Protein AF-M9L838-F1 (afdb_monomer)

Foldseek 3Di:
DPVPVVVVVVVVVVVVVCVVPPPDDQKFKWFAAPQATGTPPDDDHQGPVQAAEDWDKDWDAAAQDKDKDKDWPPADPVRHDDVPIDIDPIDIDGQPAPPVGRTPRTDGPGQPDVRDGGWMFMWGDDPSHIYTHHTDDDPVD

Sequence (141 aa):
MSGKGVNRLAQAIDNRTGKRTASAPAMDLGTITDDGLKLDQFGPVIPRSGYLVAEWVVDAQFPTESRIYRTASPVGSAGEDVPGTAYSPVARLDFAGGGDGGHVPFVELRFSPALQPGDRVLVLWVRDDPIVISKVVPADA

Secondary structure (DSSP, 8-state):
--HHHHHHHHHHHHHHHHHHSS---SEEEEEE-SSSEEESS--SEEPGGG-EE--EEEEEEPP-S-EEE--EEEE-TTS-EEEEEEEPPPEEE----STTSSEEEEEEE--S----TT-EEEEEEETTEEEEEEE---TT-

Structure (mmCIF, N/CA/C/O backbone):
data_AF-M9L838-F1
#
_entry.id   AF-M9L838-F1
#
loop_
_atom_site.group_PDB
_atom_site.id
_atom_site.type_symbol
_atom_site.label_atom_id
_atom_site.label_alt_id
_atom_site.label_comp_id
_atom_site.label_asym_id
_atom_site.label_entity_id
_atom_site.label_seq_id
_atom_site.pdbx_PDB_ins_code
_atom_site.Cartn_x
_atom_site.Cartn_y
_atom_site.Cartn_z
_atom_site.occupancy
_atom_site.B_iso_or_equiv
_atom_site.auth_seq_id
_atom_site.auth_comp_id
_atom_site.auth_asym_id
_atom_site.auth_atom_id
_atom_site.pdbx_PDB_model_num
ATOM 1 N N . MET A 1 1 ? -29.288 -0.410 56.214 1.00 50.12 1 MET A N 1
ATOM 2 C CA . MET A 1 1 ? -28.141 -1.063 55.531 1.00 50.12 1 MET A CA 1
ATOM 3 C C . MET A 1 1 ? -28.289 -1.068 53.992 1.00 50.12 1 MET A C 1
ATOM 5 O O . MET A 1 1 ? -28.006 -2.079 53.368 1.00 50.12 1 MET A O 1
ATOM 9 N N . SER A 1 2 ? -28.666 0.046 53.339 1.00 56.50 2 SER A N 1
ATOM 10 C CA . SER A 1 2 ? -29.063 0.019 51.907 1.00 56.50 2 SER A CA 1
ATOM 11 C C . SER A 1 2 ? -28.032 0.565 50.896 1.00 56.50 2 SER A C 1
ATOM 13 O O . SER A 1 2 ? -28.225 0.406 49.698 1.00 56.50 2 SER A O 1
ATOM 15 N N . GLY A 1 3 ? -26.929 1.188 51.335 1.00 61.22 3 GLY A N 1
ATOM 16 C CA . GLY A 1 3 ? -25.994 1.883 50.425 1.00 61.22 3 GLY A CA 1
ATOM 17 C C . GLY A 1 3 ? -24.828 1.044 49.880 1.00 61.22 3 GLY A C 1
ATOM 18 O O . GLY A 1 3 ? -24.279 1.356 48.829 1.00 61.22 3 GLY A O 1
ATOM 19 N N . LYS A 1 4 ? -24.441 -0.048 50.557 1.00 69.19 4 LYS A N 1
ATOM 20 C CA . LYS A 1 4 ? -23.242 -0.828 50.177 1.00 69.19 4 LYS A CA 1
ATOM 21 C C . LYS A 1 4 ? -23.428 -1.645 48.893 1.00 69.19 4 LYS A C 1
ATOM 23 O O . LYS A 1 4 ? -22.478 -1.778 48.128 1.00 69.19 4 LYS A O 1
ATOM 28 N N . GLY A 1 5 ? -24.624 -2.192 48.660 1.00 75.00 5 GLY A N 1
ATOM 29 C CA . GLY A 1 5 ? -24.925 -2.984 47.460 1.00 75.00 5 GLY A CA 1
ATOM 30 C C . GLY A 1 5 ? -24.995 -2.127 46.196 1.00 75.00 5 GLY A C 1
ATOM 31 O O . GLY A 1 5 ? -24.379 -2.466 45.191 1.00 75.00 5 GLY A O 1
ATOM 32 N N . VAL A 1 6 ? -25.660 -0.972 46.289 1.00 80.44 6 VAL A N 1
ATOM 33 C CA . VAL A 1 6 ? -25.780 -0.003 45.189 1.00 80.44 6 VAL A CA 1
ATOM 34 C C . VAL A 1 6 ? -24.417 0.596 44.832 1.00 80.44 6 VAL A C 1
ATOM 36 O O . VAL A 1 6 ? -24.078 0.643 43.655 1.00 80.44 6 VAL A O 1
ATOM 39 N N . ASN A 1 7 ? -23.578 0.936 45.821 1.00 80.06 7 ASN A N 1
ATOM 40 C CA . ASN A 1 7 ? -22.220 1.424 45.554 1.00 80.06 7 ASN A CA 1
ATOM 41 C C . ASN A 1 7 ? -21.331 0.376 44.878 1.00 80.06 7 ASN A C 1
ATOM 43 O O . ASN A 1 7 ? -20.588 0.717 43.968 1.00 80.06 7 ASN A O 1
ATOM 47 N N . ARG A 1 8 ? -21.411 -0.901 45.275 1.00 80.56 8 ARG A N 1
ATOM 48 C CA . ARG A 1 8 ? -20.643 -1.968 44.608 1.00 80.56 8 ARG A CA 1
ATOM 49 C C . ARG A 1 8 ? -21.103 -2.200 43.174 1.00 80.56 8 ARG A C 1
ATOM 51 O O . ARG A 1 8 ? -20.268 -2.471 42.319 1.00 80.56 8 ARG A O 1
ATOM 58 N N . LEU A 1 9 ? -22.405 -2.089 42.912 1.00 79.00 9 LEU A N 1
ATOM 59 C CA . LEU A 1 9 ? -22.952 -2.201 41.564 1.00 79.00 9 LEU A CA 1
ATOM 60 C C . LEU A 1 9 ? -22.537 -1.012 40.691 1.00 79.00 9 LEU A C 1
ATOM 62 O O . LEU A 1 9 ? -22.047 -1.236 39.590 1.00 79.00 9 LEU A O 1
ATOM 66 N N . ALA A 1 10 ? -22.659 0.221 41.191 1.00 84.88 10 ALA A N 1
ATOM 67 C CA . ALA A 1 10 ? -22.195 1.422 40.495 1.00 84.88 10 ALA A CA 1
ATOM 68 C C . ALA A 1 10 ? -20.694 1.334 40.188 1.00 84.88 10 ALA A C 1
ATOM 70 O O . ALA A 1 10 ? -20.284 1.510 39.050 1.00 84.88 10 ALA A O 1
ATOM 71 N N . GLN A 1 11 ? -19.889 0.918 41.166 1.00 82.88 11 GLN A N 1
ATOM 72 C CA . GLN A 1 11 ? -18.449 0.735 41.002 1.00 82.88 11 GLN A CA 1
ATOM 73 C C . GLN A 1 11 ? -18.106 -0.399 40.021 1.00 82.88 11 GLN A C 1
ATOM 75 O O . GLN A 1 11 ? -17.130 -0.307 39.283 1.00 82.88 11 GLN A O 1
ATOM 80 N N . ALA A 1 12 ? -18.896 -1.475 39.973 1.00 80.94 12 ALA A N 1
ATOM 81 C CA . ALA A 1 12 ? -18.729 -2.543 38.989 1.00 80.94 12 ALA A CA 1
ATOM 82 C C . ALA A 1 12 ? -19.132 -2.099 37.574 1.00 80.94 12 ALA A C 1
ATOM 84 O O . ALA A 1 12 ? -18.474 -2.500 36.613 1.00 80.94 12 ALA A O 1
ATOM 85 N N . ILE A 1 13 ? -20.176 -1.274 37.443 1.00 75.88 13 ILE A N 1
ATOM 86 C CA . ILE A 1 13 ? -20.587 -0.662 36.177 1.00 75.88 13 ILE A CA 1
ATOM 87 C C . ILE A 1 13 ? -19.509 0.313 35.711 1.00 75.88 13 ILE A C 1
ATOM 89 O O . ILE A 1 13 ? -19.021 0.126 34.609 1.00 75.88 13 ILE A O 1
ATOM 93 N N . ASP A 1 14 ? -19.045 1.242 36.546 1.00 77.50 14 ASP A N 1
ATOM 94 C CA . ASP A 1 14 ? -17.968 2.183 36.205 1.00 77.50 14 ASP A CA 1
ATOM 95 C C . ASP A 1 14 ? -16.670 1.466 35.837 1.00 77.50 14 ASP A C 1
ATOM 97 O O . ASP A 1 14 ? -16.060 1.782 34.821 1.00 77.50 14 ASP A O 1
ATOM 101 N N . ASN A 1 15 ? -16.273 0.434 36.587 1.00 73.94 15 ASN A N 1
ATOM 102 C CA . ASN A 1 15 ? -15.091 -0.365 36.250 1.00 73.94 15 ASN A CA 1
ATOM 103 C C . ASN A 1 15 ? -15.251 -1.119 34.923 1.00 73.94 15 ASN A C 1
ATOM 105 O O . ASN A 1 15 ? -14.273 -1.333 34.207 1.00 73.94 15 ASN A O 1
ATOM 109 N N . ARG A 1 16 ? -16.467 -1.563 34.586 1.00 64.94 16 ARG A N 1
ATOM 110 C CA . ARG A 1 16 ? -16.743 -2.276 33.332 1.00 64.94 16 ARG A CA 1
ATOM 111 C C . ARG A 1 16 ? -16.902 -1.316 32.158 1.00 64.94 16 ARG A C 1
ATOM 113 O O . ARG A 1 16 ? -16.472 -1.661 31.063 1.00 64.94 16 ARG A O 1
ATOM 120 N N . THR A 1 17 ? -17.464 -0.136 32.393 1.00 60.91 17 THR A N 1
ATOM 121 C CA . THR A 1 17 ? -17.525 0.972 31.445 1.00 60.91 17 THR A CA 1
ATOM 122 C C . THR A 1 17 ? -16.111 1.438 31.164 1.00 60.91 17 THR A C 1
ATOM 124 O O . THR A 1 17 ? -15.712 1.321 30.026 1.00 60.91 17 THR A O 1
ATOM 127 N N . GLY A 1 18 ? -15.289 1.747 32.170 1.00 58.09 18 GLY A N 1
ATOM 128 C CA . GLY A 1 18 ? -13.877 2.120 32.008 1.00 58.09 18 GLY A CA 1
ATOM 129 C C . GLY A 1 18 ? -13.015 1.072 31.292 1.00 58.09 18 GLY A C 1
ATOM 130 O O . GLY A 1 18 ? -12.105 1.430 30.555 1.00 58.09 18 GLY A O 1
ATOM 131 N N . LYS A 1 19 ? -13.325 -0.226 31.441 1.00 56.81 19 LYS A N 1
ATOM 132 C CA . LYS A 1 19 ? -12.681 -1.311 30.672 1.00 56.81 19 LYS A CA 1
ATOM 133 C C . LYS A 1 19 ? -13.223 -1.478 29.246 1.00 56.81 19 LYS A C 1
ATOM 135 O O . LYS A 1 19 ? -12.516 -2.025 28.410 1.00 56.81 19 LYS A O 1
ATOM 140 N N . ARG A 1 20 ? -14.462 -1.055 28.963 1.00 49.69 20 ARG A N 1
ATOM 141 C CA . ARG A 1 20 ? -15.078 -1.046 27.616 1.00 49.69 20 ARG A CA 1
ATOM 142 C C . ARG A 1 20 ? -14.919 0.290 26.881 1.00 49.69 20 ARG A C 1
ATOM 144 O O . ARG A 1 20 ? -15.079 0.321 25.671 1.00 49.69 20 ARG A O 1
ATOM 151 N N . THR A 1 21 ? -14.600 1.356 27.606 1.00 47.94 21 THR A N 1
ATOM 152 C CA . THR A 1 21 ? -14.185 2.684 27.143 1.00 47.94 21 THR A CA 1
ATOM 153 C C . THR A 1 21 ? -12.694 2.887 27.394 1.00 47.94 21 THR A C 1
ATOM 155 O O . THR A 1 21 ? -12.237 4.025 27.503 1.00 47.94 21 THR A O 1
ATOM 158 N N . ALA A 1 22 ? -11.923 1.799 27.516 1.00 50.81 22 ALA A N 1
ATOM 159 C CA . ALA A 1 22 ? -10.513 1.887 27.194 1.00 50.81 22 ALA A CA 1
ATOM 160 C C . ALA A 1 22 ? -10.492 2.393 25.750 1.00 50.81 22 ALA A C 1
ATOM 162 O O . ALA A 1 22 ? -11.085 1.758 24.876 1.00 50.81 22 ALA A O 1
ATOM 163 N N . SER A 1 23 ? -9.958 3.598 25.554 1.00 57.03 23 SER A N 1
ATOM 164 C CA . SER A 1 23 ? -9.768 4.213 24.242 1.00 57.03 23 SER A CA 1
ATOM 165 C C . SER A 1 23 ? -9.334 3.153 23.236 1.00 57.03 23 SER A C 1
ATOM 167 O O . SER A 1 23 ? -8.553 2.273 23.619 1.00 57.03 23 SER A O 1
ATOM 169 N N . ALA A 1 24 ? -9.807 3.240 21.985 1.00 55.84 24 ALA A N 1
ATOM 170 C CA . ALA A 1 24 ? -9.292 2.382 20.924 1.00 55.84 24 ALA A CA 1
ATOM 171 C C . ALA A 1 24 ? -7.760 2.320 21.056 1.00 55.84 24 ALA A C 1
ATOM 173 O O . ALA A 1 24 ? -7.136 3.367 21.295 1.00 55.84 24 ALA A O 1
ATOM 174 N N . PRO A 1 25 ? -7.160 1.117 21.052 1.00 62.31 25 PRO A N 1
ATOM 175 C CA . PRO A 1 25 ? -5.720 1.009 21.193 1.00 62.31 25 PRO A CA 1
ATOM 176 C C . PRO A 1 25 ? -5.103 1.891 20.110 1.00 62.31 25 PRO A C 1
ATOM 178 O O . PRO A 1 25 ? -5.567 1.878 18.973 1.00 62.31 25 PRO A O 1
ATOM 181 N N . ALA A 1 26 ? -4.092 2.689 20.464 1.00 78.50 26 ALA A N 1
ATOM 182 C CA . ALA A 1 26 ? -3.493 3.630 19.515 1.00 78.50 26 ALA A CA 1
ATOM 183 C C . ALA A 1 26 ? -3.095 2.929 18.202 1.00 78.50 26 ALA A C 1
ATOM 185 O O . ALA A 1 26 ? -3.155 3.528 17.134 1.00 78.50 26 ALA A O 1
ATOM 186 N N . MET A 1 27 ? -2.760 1.638 18.294 1.00 90.19 27 MET A N 1
ATOM 187 C CA . MET A 1 27 ? -2.435 0.752 17.190 1.00 90.19 27 MET A CA 1
ATOM 188 C C . MET A 1 27 ? -3.007 -0.650 17.448 1.00 90.19 27 MET A C 1
ATOM 190 O O . MET A 1 27 ? -2.943 -1.135 18.578 1.00 90.19 27 MET A O 1
ATOM 194 N N . ASP A 1 28 ? -3.526 -1.303 16.412 1.00 92.56 28 ASP A N 1
ATOM 195 C CA . ASP A 1 28 ? -3.993 -2.692 16.443 1.00 92.56 28 ASP A CA 1
ATOM 196 C C . ASP A 1 28 ? -3.525 -3.431 15.185 1.00 92.56 28 ASP A C 1
ATOM 198 O O . ASP A 1 28 ? -3.136 -2.830 14.180 1.00 92.56 28 ASP A O 1
ATOM 202 N N . LEU A 1 29 ? -3.574 -4.753 15.234 1.00 95.06 29 LEU A N 1
ATOM 203 C CA . LEU A 1 29 ? -3.466 -5.576 14.047 1.00 95.06 29 LEU A CA 1
ATOM 204 C C . LEU A 1 29 ? -4.863 -6.013 13.600 1.00 95.06 29 LEU A C 1
ATOM 206 O O . LEU A 1 29 ? -5.789 -6.160 14.399 1.00 95.06 29 LEU A O 1
ATOM 210 N N . GLY A 1 30 ? -5.011 -6.230 12.301 1.00 95.31 30 GLY A N 1
ATOM 211 C CA . GLY A 1 30 ? -6.265 -6.676 11.721 1.00 95.31 30 GLY A CA 1
ATOM 212 C C . GLY A 1 30 ? -6.067 -7.571 10.517 1.00 95.31 30 GLY A C 1
ATOM 213 O O . GLY A 1 30 ? -4.957 -7.754 10.017 1.00 95.31 30 GLY A O 1
ATOM 214 N N . THR A 1 31 ? -7.162 -8.160 10.072 1.00 96.50 31 THR A N 1
ATOM 215 C CA . THR A 1 31 ? -7.219 -9.003 8.887 1.00 96.50 31 THR A CA 1
ATOM 216 C C . THR A 1 31 ? -8.308 -8.469 7.974 1.00 96.50 31 THR A C 1
ATOM 218 O O . THR A 1 31 ? -9.425 -8.179 8.416 1.00 96.50 31 THR A O 1
ATOM 221 N N . ILE A 1 32 ? -7.980 -8.324 6.695 1.00 96.19 32 ILE A N 1
ATOM 222 C CA . ILE A 1 32 ? -8.962 -8.006 5.665 1.00 96.19 32 ILE A CA 1
ATOM 223 C C . ILE A 1 32 ? -9.832 -9.243 5.446 1.00 96.19 32 ILE A C 1
ATOM 225 O O . ILE A 1 32 ? -9.340 -10.361 5.342 1.00 96.19 32 ILE A O 1
ATOM 229 N N . THR A 1 33 ? -11.139 -9.050 5.401 1.00 95.31 33 THR A N 1
ATOM 230 C CA . THR A 1 3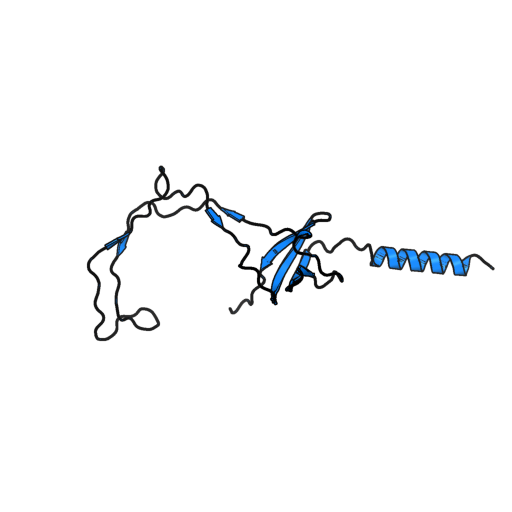3 ? -12.147 -10.088 5.162 1.00 95.31 33 THR A CA 1
ATOM 231 C C . THR A 1 33 ? -12.993 -9.694 3.955 1.00 95.31 33 THR A C 1
ATOM 233 O O . THR A 1 33 ? -12.886 -8.567 3.460 1.00 95.31 33 THR A O 1
ATOM 236 N N . ASP A 1 34 ? -13.858 -10.592 3.489 1.00 94.19 34 ASP A N 1
ATOM 237 C CA . ASP A 1 34 ? -14.815 -10.268 2.424 1.00 94.19 34 ASP A CA 1
ATOM 238 C C . ASP A 1 34 ? -15.725 -9.088 2.815 1.00 94.19 34 ASP A C 1
ATOM 240 O O . ASP A 1 34 ? -15.969 -8.189 2.005 1.00 94.19 34 ASP A O 1
ATOM 244 N N . ASP A 1 35 ? -16.121 -9.035 4.091 1.00 93.00 35 ASP A N 1
ATOM 245 C CA . ASP A 1 35 ? -17.074 -8.065 4.640 1.00 93.00 35 ASP A CA 1
ATOM 246 C C . ASP A 1 35 ? -16.430 -6.749 5.123 1.00 93.00 35 ASP A C 1
ATOM 248 O O . ASP A 1 35 ? -17.130 -5.772 5.403 1.00 93.00 35 ASP A O 1
ATOM 252 N N . GLY A 1 36 ? -15.096 -6.684 5.213 1.00 94.56 36 GLY A N 1
ATOM 253 C CA . GLY A 1 36 ? -14.368 -5.496 5.669 1.00 94.56 36 GLY A CA 1
ATOM 254 C C . GLY A 1 36 ? -13.140 -5.804 6.524 1.00 94.56 36 GLY A C 1
ATOM 255 O O . GLY A 1 36 ? -12.494 -6.836 6.367 1.00 94.56 36 GLY A O 1
ATOM 256 N N . LEU A 1 37 ? -12.801 -4.896 7.433 1.00 95.56 37 LEU A N 1
ATOM 257 C CA . LEU A 1 37 ? -11.640 -4.984 8.313 1.00 95.56 37 LEU A CA 1
ATOM 258 C C . LEU A 1 37 ? -12.04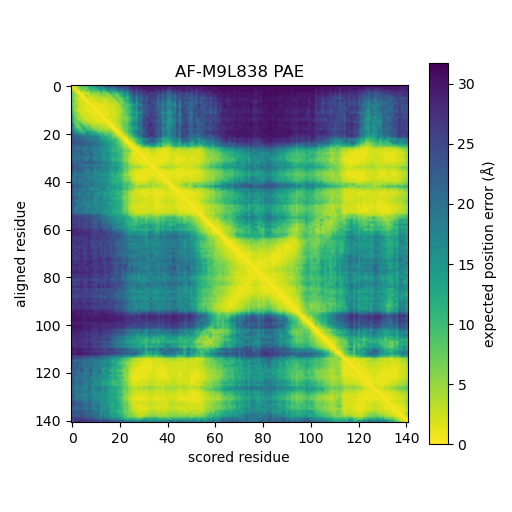0 -5.582 9.664 1.00 95.56 37 LEU A C 1
ATOM 260 O O . LEU A 1 37 ? -12.836 -5.007 10.408 1.00 95.56 37 LEU A O 1
ATOM 264 N N . LYS A 1 38 ? -11.452 -6.727 10.008 1.00 96.62 38 LYS A N 1
ATOM 265 C CA . LYS A 1 38 ? -11.586 -7.338 11.329 1.00 96.62 38 LYS A CA 1
ATOM 266 C C . LYS A 1 38 ? -10.324 -7.063 12.137 1.00 96.62 38 LYS A C 1
ATOM 268 O O . LYS A 1 38 ? -9.267 -7.581 11.800 1.00 96.62 38 LYS A O 1
ATOM 273 N N . LEU A 1 39 ? -10.435 -6.278 13.200 1.00 95.25 39 LEU A N 1
ATOM 274 C CA . LEU A 1 39 ? -9.326 -6.069 14.128 1.00 95.25 39 LEU A CA 1
ATOM 275 C C . LEU A 1 39 ? -9.276 -7.175 15.188 1.00 95.25 39 LEU A C 1
ATOM 277 O O . LEU A 1 39 ? -10.287 -7.825 15.474 1.00 95.25 39 LEU A O 1
ATOM 281 N N . ASP A 1 40 ? -8.104 -7.371 15.781 1.00 94.00 40 ASP A N 1
ATOM 282 C CA . ASP A 1 40 ? -7.890 -8.394 16.803 1.00 94.00 40 ASP A CA 1
ATOM 283 C C . ASP A 1 40 ? -8.540 -8.030 18.136 1.00 94.00 40 ASP A C 1
ATOM 285 O O . ASP A 1 40 ? -9.122 -8.893 18.799 1.00 94.00 40 ASP A O 1
ATOM 289 N N . GLN A 1 41 ? -8.448 -6.760 18.542 1.00 87.25 41 GLN A N 1
ATOM 290 C CA . GLN A 1 41 ? -8.960 -6.304 19.835 1.00 87.25 41 GLN A CA 1
ATOM 291 C C . GLN A 1 41 ? -10.367 -5.705 19.730 1.00 87.25 41 GLN A C 1
ATOM 293 O O . GLN A 1 41 ? -11.126 -5.733 20.704 1.00 87.25 41 GLN A O 1
ATOM 298 N N . PHE A 1 42 ? -10.754 -5.201 18.554 1.00 82.62 42 PHE A N 1
ATOM 299 C CA . PHE A 1 42 ? -12.097 -4.676 18.309 1.00 82.62 42 PHE A CA 1
ATOM 300 C C . PHE A 1 42 ? -13.040 -5.763 17.767 1.00 82.62 42 PHE A C 1
ATOM 302 O O . PHE A 1 42 ? -12.831 -6.372 16.721 1.00 82.62 42 PHE A O 1
ATOM 309 N N . GLY A 1 43 ? -14.111 -6.024 18.520 1.00 80.62 43 GLY A N 1
ATOM 310 C CA . GLY A 1 43 ? -15.035 -7.130 18.260 1.00 80.62 43 GLY A CA 1
ATOM 311 C C . GLY A 1 43 ? -15.820 -7.033 16.940 1.00 80.62 43 GLY A C 1
ATOM 312 O O . GLY A 1 43 ? -15.916 -8.042 16.244 1.00 80.62 43 GLY A O 1
ATOM 313 N N . PRO A 1 44 ? -16.416 -5.892 16.573 1.00 89.62 44 PRO A N 1
ATOM 314 C CA . PRO A 1 44 ? -17.143 -5.762 15.308 1.00 89.62 44 PRO A CA 1
ATOM 315 C C . PRO A 1 44 ? -16.232 -5.780 14.068 1.00 89.62 44 PRO A C 1
ATOM 317 O O . PRO A 1 44 ? -15.094 -5.323 14.120 1.00 89.62 44 PRO A O 1
ATOM 320 N N . VAL A 1 45 ? -16.751 -6.279 12.940 1.00 94.75 45 VAL A N 1
ATOM 321 C CA . VAL A 1 45 ? -16.130 -6.058 11.622 1.00 94.75 45 VAL A CA 1
ATOM 322 C C . VAL A 1 45 ? -16.447 -4.632 11.185 1.00 94.75 45 VAL A C 1
ATOM 324 O O . VAL A 1 45 ? -17.600 -4.204 11.242 1.00 94.75 45 VAL A O 1
ATOM 327 N N . ILE A 1 46 ? -15.422 -3.901 10.763 1.00 95.19 46 ILE A N 1
ATOM 328 C CA . ILE A 1 46 ? -15.543 -2.537 10.262 1.00 95.19 46 ILE A CA 1
ATOM 329 C C . ILE A 1 46 ? -15.771 -2.628 8.746 1.00 95.19 46 ILE A C 1
ATOM 331 O O . ILE A 1 46 ? -14.901 -3.146 8.043 1.00 95.19 46 ILE A O 1
ATOM 335 N N . PRO A 1 47 ? -16.918 -2.172 8.213 1.00 96.25 47 PRO A N 1
ATOM 336 C CA . PRO A 1 47 ? -17.199 -2.261 6.781 1.00 96.25 47 PRO A CA 1
ATOM 337 C C . PRO A 1 47 ? -16.189 -1.439 5.972 1.00 96.25 47 PRO A C 1
ATOM 339 O O . PRO A 1 47 ? -15.586 -0.507 6.499 1.00 96.25 47 PRO A O 1
ATOM 342 N N . ARG A 1 48 ? -16.043 -1.723 4.670 1.00 92.75 48 ARG A N 1
ATOM 343 C CA . ARG A 1 48 ? -15.092 -1.010 3.784 1.00 92.75 48 ARG A CA 1
ATOM 344 C C . ARG A 1 48 ? -15.237 0.513 3.788 1.00 92.75 48 ARG A C 1
ATOM 346 O O . ARG A 1 48 ? -14.252 1.214 3.622 1.00 92.75 48 ARG A O 1
ATOM 353 N N . SER A 1 49 ? -16.449 1.025 3.985 1.00 93.69 49 SER A N 1
ATOM 354 C CA . SER A 1 49 ? -16.716 2.465 4.087 1.00 93.69 49 SER A CA 1
ATOM 355 C C . SER A 1 49 ? -16.365 3.070 5.452 1.00 93.69 49 SER A C 1
ATOM 357 O O . SER A 1 49 ? -16.496 4.276 5.623 1.00 93.69 49 SER A O 1
ATOM 359 N N . GLY A 1 50 ? -16.018 2.242 6.439 1.00 94.12 50 GLY A N 1
ATOM 360 C CA . GLY A 1 50 ? -15.778 2.627 7.830 1.00 94.12 50 GLY A CA 1
ATOM 361 C C . GLY A 1 50 ? -14.306 2.641 8.236 1.00 94.12 50 GLY A C 1
ATOM 362 O O . GLY A 1 50 ? -14.023 2.818 9.415 1.00 94.12 50 GLY A O 1
ATOM 363 N N . TYR A 1 51 ? -13.380 2.424 7.302 1.00 94.00 51 TYR A N 1
ATOM 364 C CA . TYR A 1 51 ? -11.948 2.573 7.542 1.00 94.00 51 TYR A CA 1
ATOM 365 C C . TYR A 1 51 ? -11.265 3.247 6.356 1.00 94.00 51 TYR A C 1
ATOM 367 O O . TYR A 1 51 ? -11.774 3.251 5.235 1.00 94.00 51 TYR A O 1
ATOM 375 N N . LEU A 1 52 ? -10.095 3.817 6.621 1.00 93.38 52 LEU A N 1
ATOM 376 C CA . LEU A 1 52 ? -9.256 4.474 5.629 1.00 93.38 52 LEU A CA 1
ATOM 377 C C . LEU A 1 52 ? -8.015 3.622 5.357 1.00 93.38 52 LEU A C 1
ATOM 379 O O . LEU A 1 52 ? -7.589 2.828 6.197 1.00 93.38 52 LEU A O 1
ATOM 383 N N . VAL A 1 53 ? -7.417 3.800 4.184 1.00 91.31 53 VAL A N 1
ATOM 384 C CA . VAL A 1 53 ? -6.105 3.237 3.847 1.00 91.31 53 VAL A CA 1
ATOM 385 C C . VAL A 1 53 ? -5.160 4.407 3.615 1.00 91.31 53 VAL A C 1
ATOM 387 O O . VAL A 1 53 ? -5.480 5.314 2.847 1.00 91.31 53 VAL A O 1
ATOM 390 N N . ALA A 1 54 ? -4.029 4.415 4.316 1.00 89.00 54 ALA A N 1
ATOM 391 C CA . ALA A 1 54 ? -2.995 5.414 4.117 1.00 89.00 54 ALA A CA 1
ATOM 392 C C . ALA A 1 54 ? -2.215 5.090 2.838 1.00 89.00 54 ALA A C 1
ATOM 394 O O . ALA A 1 54 ? -1.579 4.043 2.737 1.00 89.00 54 ALA A O 1
ATOM 395 N N . GLU A 1 55 ? -2.255 6.009 1.879 1.00 83.56 55 GLU A N 1
ATOM 396 C CA . GLU A 1 55 ? -1.472 5.936 0.647 1.00 83.56 55 GLU A CA 1
ATOM 397 C C . GLU A 1 55 ? -0.258 6.855 0.727 1.00 83.56 55 GLU A C 1
ATOM 399 O O . GLU A 1 55 ? -0.271 7.868 1.435 1.00 83.56 55 GLU A O 1
ATOM 404 N N . TRP A 1 56 ? 0.799 6.503 -0.004 1.00 74.94 56 TRP A N 1
ATOM 405 C CA . TRP A 1 56 ? 2.042 7.263 0.006 1.00 74.94 56 TRP A CA 1
ATOM 406 C C . TRP A 1 56 ? 2.214 7.984 -1.3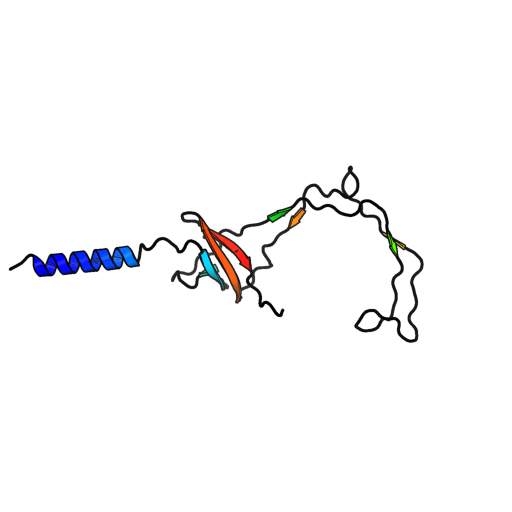23 1.00 74.94 56 TRP A C 1
ATOM 408 O O . TRP A 1 56 ? 2.206 7.387 -2.398 1.00 74.94 56 TRP A O 1
ATOM 418 N N . VAL A 1 57 ? 2.425 9.292 -1.232 1.00 70.38 57 VAL A N 1
ATOM 419 C CA . VAL A 1 57 ? 2.875 10.104 -2.358 1.00 70.38 57 VAL A CA 1
ATOM 420 C C . VAL A 1 57 ? 4.378 10.264 -2.211 1.00 70.38 57 VAL A C 1
ATOM 422 O O . VAL A 1 57 ? 4.841 10.755 -1.180 1.00 70.38 57 VAL A O 1
ATOM 425 N N . VAL A 1 58 ? 5.136 9.832 -3.218 1.00 72.81 58 VAL A N 1
ATOM 426 C CA . VAL A 1 58 ? 6.596 9.958 -3.211 1.00 72.81 58 VAL A CA 1
ATOM 427 C C . VAL A 1 58 ? 7.072 10.775 -4.404 1.00 72.81 58 VAL A C 1
ATOM 429 O O . VAL A 1 58 ? 6.507 10.707 -5.498 1.00 72.81 58 VAL A O 1
ATOM 432 N N . ASP A 1 59 ? 8.139 11.535 -4.177 1.00 68.88 59 ASP A N 1
ATOM 433 C CA . ASP A 1 59 ? 8.948 12.117 -5.241 1.00 68.88 59 ASP A CA 1
ATOM 434 C C . ASP A 1 59 ? 10.026 11.091 -5.619 1.00 68.88 59 ASP A C 1
ATOM 436 O O . ASP A 1 59 ? 10.849 10.706 -4.783 1.00 68.88 59 ASP A O 1
ATOM 440 N N . ALA A 1 60 ? 9.966 10.585 -6.852 1.00 73.88 60 ALA A N 1
ATOM 441 C CA . ALA A 1 60 ? 10.881 9.566 -7.341 1.00 73.88 60 ALA A CA 1
ATOM 442 C C . ALA A 1 60 ? 11.896 10.178 -8.310 1.00 73.88 60 ALA A C 1
ATOM 444 O O . ALA A 1 60 ? 11.543 10.778 -9.329 1.00 73.88 60 ALA A O 1
ATOM 445 N N . GLN A 1 61 ? 13.176 9.950 -8.023 1.00 69.50 61 GLN A N 1
ATOM 446 C CA . GLN A 1 61 ? 14.275 10.329 -8.902 1.00 69.50 61 GLN A CA 1
ATOM 447 C C . GLN A 1 61 ? 14.784 9.105 -9.652 1.00 69.50 61 GLN A C 1
ATOM 449 O O . GLN A 1 61 ? 15.276 8.149 -9.049 1.00 69.50 61 GLN A O 1
ATOM 454 N N . PHE A 1 62 ? 14.687 9.151 -10.976 1.00 71.06 62 PHE A N 1
ATOM 455 C CA . PHE A 1 62 ? 15.306 8.168 -11.850 1.00 71.06 62 PHE A CA 1
ATOM 456 C C . PHE A 1 62 ? 16.639 8.705 -12.382 1.00 71.06 62 PHE A C 1
ATOM 458 O O . PHE A 1 62 ? 16.794 9.919 -12.537 1.00 71.06 62 PHE A O 1
ATOM 465 N N . PRO A 1 63 ? 17.609 7.823 -12.687 1.00 68.25 63 PRO A N 1
ATOM 466 C CA . PRO A 1 63 ? 18.839 8.231 -13.350 1.00 68.25 63 PRO A CA 1
ATOM 467 C C . PRO A 1 63 ? 18.523 8.967 -14.650 1.00 68.25 63 PRO A C 1
ATOM 469 O O . PRO A 1 63 ? 17.703 8.512 -15.445 1.00 68.25 63 PRO A O 1
ATOM 472 N N . THR A 1 64 ? 19.174 10.102 -14.865 1.00 70.56 64 THR A N 1
ATOM 473 C CA . THR A 1 64 ? 18.897 10.973 -16.013 1.00 70.56 64 THR A CA 1
ATOM 474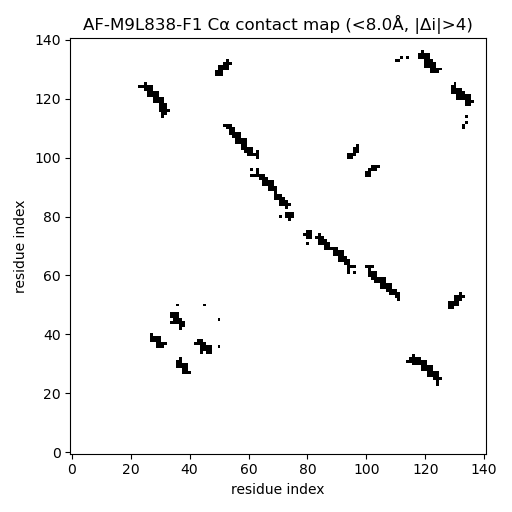 C C . THR A 1 64 ? 19.679 10.534 -17.245 1.00 70.56 64 THR A C 1
ATOM 476 O O . THR A 1 64 ? 19.306 10.846 -18.376 1.00 70.56 64 THR A O 1
ATOM 479 N N . GLU A 1 65 ? 20.768 9.786 -17.042 1.00 76.50 65 GLU A N 1
ATOM 480 C CA . GLU A 1 65 ? 21.629 9.380 -18.134 1.00 76.50 65 GLU A CA 1
ATOM 481 C C . GLU A 1 65 ? 21.175 8.053 -18.731 1.00 76.50 65 GLU A C 1
ATOM 483 O O . GLU A 1 65 ? 20.894 7.067 -18.041 1.00 76.50 65 GLU A O 1
ATOM 488 N N . SER A 1 66 ? 21.189 8.016 -20.058 1.00 81.50 66 SER A N 1
ATOM 489 C CA . SER A 1 66 ? 20.945 6.816 -20.838 1.00 81.50 66 SER A CA 1
ATOM 490 C C . SER A 1 66 ? 21.859 5.673 -20.407 1.00 81.50 66 SER A C 1
ATOM 492 O O . SER A 1 66 ? 23.034 5.857 -20.069 1.00 81.50 66 SER A O 1
ATOM 494 N N . ARG A 1 67 ? 21.327 4.456 -20.472 1.00 85.44 67 ARG A N 1
ATOM 495 C CA . ARG A 1 67 ? 22.100 3.229 -20.291 1.00 85.44 67 ARG A CA 1
ATOM 496 C C . ARG A 1 67 ? 22.153 2.478 -21.610 1.00 85.44 67 ARG A C 1
ATOM 498 O O . ARG A 1 67 ? 21.215 2.495 -22.400 1.00 85.44 67 ARG A O 1
ATOM 505 N N . ILE A 1 68 ? 23.274 1.817 -21.848 1.00 91.31 68 ILE A N 1
ATOM 506 C CA . ILE A 1 68 ? 23.447 0.908 -22.974 1.00 91.31 68 ILE A CA 1
ATOM 507 C C . ILE A 1 68 ? 23.430 -0.505 -22.398 1.00 91.31 68 ILE A C 1
ATOM 509 O O . ILE A 1 68 ? 24.168 -0.784 -21.453 1.00 91.31 68 ILE A O 1
ATOM 513 N N . TYR A 1 69 ? 22.604 -1.389 -22.948 1.00 91.31 69 TYR A N 1
ATOM 514 C CA . TYR A 1 69 ? 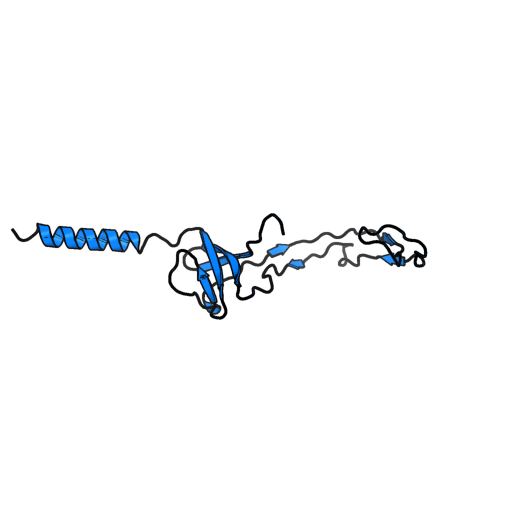22.470 -2.760 -22.464 1.00 91.31 69 TYR A CA 1
ATOM 515 C C . TYR A 1 69 ? 22.420 -3.768 -23.614 1.00 91.31 69 TYR A C 1
ATOM 517 O O . TYR A 1 69 ? 22.168 -3.430 -24.773 1.00 91.31 69 TYR A O 1
ATOM 525 N N . ARG A 1 70 ? 22.693 -5.026 -23.273 1.00 95.00 70 ARG A N 1
ATOM 526 C CA . ARG A 1 70 ? 22.438 -6.206 -24.101 1.00 95.00 70 ARG A CA 1
ATOM 527 C C . ARG A 1 70 ? 21.671 -7.197 -23.243 1.00 95.00 70 ARG A C 1
ATOM 529 O O . ARG A 1 70 ? 21.962 -7.309 -22.055 1.00 95.00 70 ARG A O 1
ATOM 536 N N . THR A 1 71 ? 20.705 -7.892 -23.824 1.00 94.19 71 THR A N 1
ATOM 537 C CA . THR A 1 71 ? 20.028 -9.003 -23.150 1.00 94.19 71 THR A CA 1
ATOM 538 C C . THR A 1 71 ? 20.696 -10.313 -23.549 1.00 94.19 71 THR A C 1
ATOM 540 O O . THR A 1 71 ? 21.201 -10.434 -24.665 1.00 94.19 71 THR A O 1
ATOM 543 N N . ALA A 1 72 ? 20.734 -11.276 -22.631 1.00 96.50 72 ALA A N 1
ATOM 544 C CA . ALA A 1 72 ? 21.288 -12.606 -22.855 1.00 96.50 72 ALA A CA 1
ATOM 545 C C . ALA A 1 72 ? 20.162 -13.643 -22.779 1.00 96.50 72 ALA A C 1
ATOM 547 O O . ALA A 1 72 ? 19.288 -13.544 -21.917 1.00 96.50 72 ALA A O 1
ATOM 548 N N . SER A 1 73 ? 20.153 -14.614 -23.695 1.00 95.44 73 SER A N 1
ATOM 549 C CA . SER A 1 73 ? 19.200 -15.727 -23.665 1.00 95.44 73 SER A CA 1
ATOM 550 C C . SER A 1 73 ? 19.725 -16.949 -24.438 1.00 95.44 73 SER A C 1
ATOM 552 O O . SER A 1 73 ? 20.291 -16.775 -25.519 1.00 95.44 73 SER A O 1
ATOM 554 N N . PRO A 1 74 ? 19.486 -18.185 -23.957 1.00 96.88 74 PRO A N 1
ATOM 555 C CA . PRO A 1 74 ? 19.005 -18.500 -22.607 1.00 96.88 74 PRO A CA 1
ATOM 556 C C . PRO A 1 74 ? 20.062 -18.154 -21.547 1.00 96.88 74 PRO A C 1
ATOM 558 O O . PRO A 1 74 ? 21.236 -18.031 -21.877 1.00 96.88 74 PRO A O 1
ATOM 561 N N . VAL A 1 75 ? 19.653 -18.005 -20.289 1.00 96.69 75 VAL A N 1
ATOM 562 C CA . VAL A 1 75 ? 20.551 -17.887 -19.125 1.00 96.69 75 VAL A CA 1
ATOM 563 C C . VAL A 1 75 ? 20.117 -18.879 -18.051 1.00 96.69 75 VAL A C 1
ATOM 565 O O . VAL A 1 75 ? 18.970 -19.335 -18.051 1.00 96.69 75 VAL A O 1
ATOM 568 N N . GLY A 1 76 ? 21.038 -19.243 -17.165 1.00 94.69 76 GLY A N 1
ATOM 569 C CA . GLY A 1 76 ? 20.754 -20.092 -16.016 1.00 94.69 76 GLY A CA 1
ATOM 570 C C . GLY A 1 76 ? 19.885 -19.392 -14.970 1.00 94.69 76 GLY A C 1
ATOM 571 O O . GLY A 1 76 ? 19.526 -18.219 -15.094 1.00 94.69 76 GLY A O 1
ATOM 572 N N . SER A 1 77 ? 19.517 -20.120 -13.916 1.00 93.94 77 SER A N 1
ATOM 573 C CA . SER A 1 77 ? 18.590 -19.622 -12.890 1.00 93.94 77 SER A CA 1
ATOM 574 C C . SER A 1 77 ? 19.135 -18.449 -12.074 1.00 93.94 77 SER A C 1
ATOM 576 O O . SER A 1 77 ? 18.343 -17.724 -11.478 1.00 93.94 77 SER A O 1
ATOM 578 N N . ALA A 1 78 ? 20.456 -18.252 -12.033 1.00 93.69 78 ALA A N 1
ATOM 579 C CA . ALA A 1 78 ? 21.082 -17.099 -11.391 1.00 93.69 78 ALA A CA 1
ATOM 580 C C . ALA A 1 78 ? 21.493 -16.010 -12.405 1.00 93.69 78 ALA A C 1
ATOM 582 O O . ALA A 1 78 ? 22.143 -15.035 -12.028 1.00 93.69 78 ALA A O 1
ATOM 583 N N . GLY A 1 79 ? 21.082 -16.138 -13.673 1.00 91.94 79 GLY A N 1
ATOM 584 C CA . GLY A 1 79 ? 21.387 -15.188 -14.743 1.00 91.94 79 GLY A CA 1
ATOM 585 C C . GLY A 1 79 ? 22.755 -15.384 -15.401 1.00 91.94 79 GLY A C 1
ATOM 586 O O . GLY A 1 79 ? 23.197 -14.514 -16.146 1.00 91.94 79 GLY A O 1
ATOM 587 N N . GLU A 1 80 ? 23.433 -16.497 -15.132 1.00 95.75 80 GLU A N 1
ATOM 588 C CA . GLU A 1 80 ? 24.711 -16.866 -15.730 1.00 95.75 80 GLU A CA 1
ATOM 589 C C . GLU A 1 80 ? 24.571 -17.382 -17.171 1.00 95.75 80 GLU A C 1
AT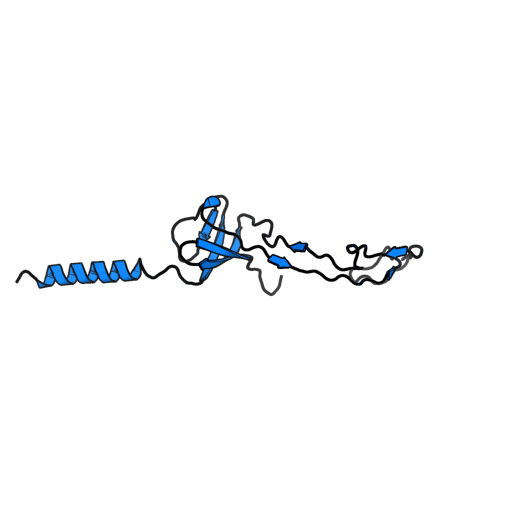OM 591 O O . GLU A 1 80 ? 23.558 -17.981 -17.544 1.00 95.75 80 GLU A O 1
ATOM 596 N N . ASP A 1 81 ? 25.616 -17.192 -17.980 1.00 97.31 81 ASP A N 1
ATOM 597 C CA . ASP A 1 81 ? 25.674 -17.749 -19.332 1.00 97.31 81 ASP A CA 1
ATOM 598 C C . ASP A 1 81 ? 25.711 -19.286 -19.283 1.00 97.31 81 ASP A C 1
ATOM 600 O O . ASP A 1 81 ? 26.440 -19.899 -18.500 1.00 97.31 81 ASP A O 1
ATOM 604 N N . VAL A 1 82 ? 24.955 -19.917 -20.179 1.00 97.06 82 VAL A N 1
ATOM 605 C CA . VAL A 1 82 ? 24.910 -21.367 -20.395 1.00 97.06 82 VAL A CA 1
ATOM 606 C C . VAL A 1 82 ? 25.372 -21.702 -21.819 1.00 97.06 82 VAL A C 1
ATOM 608 O O . VAL A 1 82 ? 25.420 -20.826 -22.688 1.00 97.06 82 VAL A O 1
ATOM 611 N N . PRO A 1 83 ? 25.725 -22.965 -22.125 1.00 97.62 83 PRO A N 1
ATOM 612 C CA . PRO A 1 83 ? 26.040 -23.348 -23.496 1.00 97.62 83 PRO A CA 1
ATOM 613 C C . PRO A 1 83 ? 24.901 -22.976 -24.457 1.00 97.62 83 PRO A C 1
ATOM 615 O O . PRO A 1 83 ? 23.778 -23.456 -24.320 1.00 97.62 83 PRO A O 1
ATOM 618 N N . GLY A 1 84 ? 25.203 -22.114 -25.430 1.00 95.56 84 GLY A N 1
ATOM 619 C CA . GLY A 1 84 ? 24.226 -21.597 -26.392 1.00 95.56 84 GLY A CA 1
ATOM 620 C C . GLY A 1 84 ? 23.625 -20.231 -26.049 1.00 95.56 84 GLY A C 1
ATOM 621 O O . GLY A 1 84 ? 22.804 -19.749 -26.828 1.00 95.56 84 GLY A O 1
ATOM 622 N N . THR A 1 85 ? 24.029 -19.582 -24.949 1.00 97.69 85 THR A N 1
ATOM 623 C CA . THR A 1 85 ? 23.647 -18.190 -24.671 1.00 97.69 85 THR A CA 1
ATOM 624 C C . THR A 1 85 ? 24.092 -17.274 -25.803 1.00 97.69 85 THR A C 1
ATOM 626 O O . THR A 1 85 ? 25.269 -17.217 -26.164 1.00 97.69 85 THR A O 1
ATOM 629 N N . ALA A 1 86 ? 23.135 -16.528 -26.345 1.00 97.56 86 ALA A N 1
ATOM 630 C CA . ALA A 1 86 ? 23.378 -15.472 -27.307 1.00 97.56 86 ALA A CA 1
ATOM 631 C C . ALA A 1 86 ? 23.005 -14.121 -26.699 1.00 97.56 86 ALA A C 1
ATOM 633 O O . ALA A 1 86 ? 22.044 -13.999 -25.937 1.00 97.56 86 ALA A O 1
ATOM 634 N N . TYR A 1 87 ? 23.765 -13.099 -27.081 1.00 97.06 87 TYR A N 1
ATOM 635 C CA . TYR A 1 87 ? 23.503 -11.723 -26.688 1.00 97.06 87 TYR A CA 1
ATOM 636 C C . TYR A 1 87 ? 22.768 -10.986 -27.802 1.00 97.06 87 TYR A C 1
ATOM 638 O O . TYR A 1 87 ? 23.102 -11.122 -28.982 1.00 97.06 87 TYR A O 1
ATOM 646 N N . SER A 1 88 ? 21.797 -10.160 -27.422 1.00 95.69 88 SER A N 1
ATOM 647 C CA . SER A 1 88 ? 21.158 -9.230 -28.342 1.00 95.69 88 SER A CA 1
ATOM 648 C C . SER A 1 88 ? 22.174 -8.222 -28.897 1.00 95.69 88 SER A C 1
ATOM 650 O O . SER A 1 88 ? 23.208 -7.943 -28.272 1.00 95.69 88 SER A O 1
ATOM 652 N N . PRO A 1 89 ? 21.855 -7.574 -30.029 1.00 96.75 89 PRO A N 1
ATOM 653 C CA . PRO A 1 89 ? 22.478 -6.310 -30.379 1.00 96.75 89 PRO A CA 1
ATOM 654 C C . PRO A 1 89 ? 22.350 -5.295 -29.239 1.00 96.75 89 PRO A C 1
ATOM 656 O O . PRO A 1 89 ? 21.485 -5.400 -28.364 1.00 96.75 89 PRO A O 1
ATOM 659 N N . VAL A 1 90 ? 23.231 -4.303 -29.268 1.00 95.81 90 VAL A N 1
ATOM 660 C CA . VAL A 1 90 ? 23.236 -3.214 -28.297 1.00 95.81 90 VAL A CA 1
ATOM 661 C C . VAL A 1 90 ? 21.937 -2.412 -28.399 1.00 95.81 90 VAL A C 1
ATOM 663 O O . VAL A 1 90 ? 21.582 -1.947 -29.480 1.00 95.81 90 VAL A O 1
ATOM 666 N N . ALA A 1 91 ? 21.266 -2.221 -27.264 1.00 90.06 91 ALA A N 1
ATOM 667 C CA . ALA A 1 91 ? 20.087 -1.377 -27.129 1.00 90.06 91 ALA A CA 1
ATOM 668 C C . ALA A 1 91 ? 20.362 -0.211 -26.170 1.00 90.06 91 ALA A C 1
ATOM 670 O O . ALA A 1 91 ? 21.165 -0.316 -25.238 1.00 90.06 91 ALA A O 1
ATOM 671 N N . ARG A 1 92 ? 19.684 0.913 -26.408 1.00 87.56 92 ARG A N 1
ATOM 672 C CA . ARG A 1 92 ? 19.714 2.092 -25.541 1.00 87.56 92 ARG A CA 1
ATOM 673 C C . ARG A 1 92 ? 18.444 2.115 -24.696 1.00 87.56 92 ARG A C 1
ATOM 675 O O . ARG A 1 92 ? 17.346 1.992 -25.232 1.00 87.56 92 ARG A O 1
ATOM 682 N N . LEU A 1 93 ? 18.611 2.243 -23.385 1.00 83.12 93 LEU A N 1
ATOM 683 C CA . LEU A 1 93 ? 17.545 2.524 -22.434 1.00 83.12 93 LEU A CA 1
ATOM 684 C C . LEU A 1 93 ? 17.634 3.998 -22.058 1.00 83.12 93 LEU A C 1
ATOM 686 O O . LEU A 1 93 ? 18.618 4.432 -21.457 1.00 83.12 93 LEU A O 1
ATOM 690 N N . ASP A 1 94 ? 16.602 4.745 -22.418 1.00 78.06 94 ASP A N 1
ATOM 691 C CA . ASP A 1 94 ? 16.437 6.137 -22.033 1.00 78.06 94 ASP A CA 1
ATOM 692 C C . ASP A 1 94 ? 15.369 6.232 -20.949 1.00 78.06 94 ASP A C 1
ATOM 694 O O . ASP A 1 94 ? 14.248 5.753 -21.121 1.00 78.06 94 ASP A O 1
ATOM 698 N N . PHE A 1 95 ? 15.715 6.864 -19.831 1.00 72.62 95 PHE A N 1
ATOM 699 C CA . PHE A 1 95 ? 14.746 7.233 -18.812 1.00 72.62 95 PHE A CA 1
ATOM 700 C C . PHE A 1 95 ? 14.159 8.584 -19.206 1.00 72.62 95 PHE A C 1
ATOM 702 O O . PHE A 1 95 ? 14.731 9.637 -18.927 1.00 72.62 95 PHE A O 1
ATOM 709 N N . ALA A 1 96 ? 13.021 8.558 -19.896 1.00 63.41 96 ALA A N 1
ATOM 710 C CA . ALA A 1 96 ? 12.240 9.760 -20.147 1.00 63.41 96 ALA A CA 1
ATOM 711 C C . ALA A 1 96 ? 11.554 10.192 -18.838 1.00 63.41 96 ALA A C 1
ATOM 713 O O . ALA A 1 96 ? 10.366 9.953 -18.641 1.00 63.41 96 ALA A O 1
ATOM 714 N N . GLY A 1 97 ? 12.310 10.775 -17.903 1.00 57.31 97 GLY A N 1
ATOM 715 C CA . GLY A 1 97 ? 11.688 11.578 -16.847 1.00 57.31 97 GLY A CA 1
ATOM 716 C C . GLY A 1 97 ? 11.016 12.810 -17.454 1.00 57.31 97 GLY A C 1
ATOM 717 O O . GLY A 1 97 ? 11.213 13.103 -18.636 1.00 57.31 97 GLY A O 1
ATOM 718 N N . GLY A 1 98 ? 10.217 13.529 -16.662 1.00 56.91 98 GLY A N 1
ATOM 719 C CA . GLY A 1 98 ? 9.599 14.786 -17.093 1.00 56.91 98 GLY A CA 1
ATOM 720 C C . GLY A 1 98 ? 10.637 15.817 -17.562 1.00 56.91 98 GLY A C 1
ATOM 721 O O . GLY A 1 98 ? 11.835 15.545 -17.557 1.00 56.91 98 GLY A O 1
ATOM 722 N N . GLY A 1 99 ? 10.186 17.013 -17.960 1.00 55.81 99 GLY A N 1
ATOM 723 C CA . GLY A 1 99 ? 11.001 18.058 -18.613 1.00 55.81 99 GLY A CA 1
ATOM 724 C C . GLY A 1 99 ? 12.347 18.430 -17.961 1.00 55.81 99 GLY A C 1
ATOM 725 O O . GLY A 1 99 ? 13.168 19.056 -18.625 1.00 55.81 99 GLY A O 1
ATOM 726 N N . ASP A 1 100 ? 12.603 17.980 -16.732 1.00 58.03 100 ASP A N 1
ATOM 727 C CA . ASP A 1 100 ? 13.804 18.241 -15.937 1.00 58.03 100 ASP A CA 1
ATOM 728 C C . ASP A 1 100 ? 14.809 17.065 -15.899 1.00 58.03 100 ASP A C 1
ATOM 730 O O . ASP A 1 100 ? 15.779 17.102 -15.148 1.00 58.03 100 ASP A O 1
ATOM 734 N N . GLY A 1 101 ? 14.614 16.024 -16.720 1.00 55.88 101 GLY A N 1
ATOM 735 C CA . GLY A 1 101 ? 15.566 14.921 -16.891 1.00 55.88 101 GLY A CA 1
ATOM 736 C C . GLY A 1 101 ? 15.546 13.930 -15.728 1.00 55.88 101 GLY A C 1
ATOM 737 O O . GLY A 1 101 ? 16.259 14.089 -14.755 1.00 55.88 101 GLY A O 1
ATOM 738 N N . GLY A 1 102 ? 14.743 12.871 -15.819 1.00 59.78 102 GLY A N 1
ATOM 739 C CA . GLY A 1 102 ? 14.701 11.790 -14.814 1.00 59.78 102 GLY A CA 1
ATOM 740 C C . GLY A 1 102 ? 13.904 12.092 -13.534 1.00 59.78 102 GLY A C 1
ATOM 741 O O . GLY A 1 102 ? 13.577 11.164 -12.795 1.00 59.78 102 GLY A O 1
ATOM 742 N N . HIS A 1 103 ? 13.519 13.347 -13.287 1.00 58.91 103 HIS A N 1
ATOM 743 C CA . HIS A 1 103 ? 12.566 13.691 -12.227 1.00 58.91 103 HIS A CA 1
ATOM 744 C C . HIS A 1 103 ? 11.152 13.276 -12.641 1.00 58.91 103 HIS A C 1
ATOM 746 O O . HIS A 1 103 ? 10.649 13.693 -13.691 1.00 58.91 103 HIS A O 1
ATOM 752 N N . VAL A 1 104 ? 10.516 12.420 -11.839 1.00 63.88 104 VAL A N 1
ATOM 753 C CA . VAL A 1 104 ? 9.086 12.135 -11.958 1.00 63.88 104 VAL A CA 1
ATOM 754 C C . VAL A 1 104 ? 8.422 12.833 -10.775 1.00 63.88 104 VAL A C 1
ATOM 756 O O . VAL A 1 104 ? 8.393 12.270 -9.681 1.00 63.88 104 VAL A O 1
ATOM 759 N N . PRO A 1 105 ? 7.903 14.063 -10.974 1.00 57.22 105 PRO A N 1
ATOM 760 C CA . PRO A 1 105 ? 7.505 14.954 -9.880 1.00 57.22 105 PRO A CA 1
ATOM 761 C C . PRO A 1 105 ? 6.350 14.406 -9.043 1.00 57.22 105 PRO A C 1
ATOM 763 O O . PRO A 1 105 ? 6.059 14.913 -7.963 1.00 57.22 105 PRO A O 1
ATOM 766 N N . PHE A 1 106 ? 5.662 13.391 -9.560 1.00 59.44 106 PHE A N 1
ATOM 767 C CA . PHE A 1 106 ? 4.572 12.734 -8.878 1.00 59.44 106 PHE A CA 1
ATOM 768 C C . PHE A 1 106 ? 4.551 11.252 -9.244 1.00 59.44 106 PHE A C 1
ATOM 770 O O . PHE A 1 106 ? 4.183 10.886 -10.363 1.00 59.44 106 PHE A O 1
ATOM 777 N N . VAL A 1 107 ? 4.928 10.402 -8.290 1.00 65.75 107 VAL A N 1
ATOM 778 C CA . VAL A 1 107 ? 4.624 8.973 -8.339 1.00 65.75 107 VAL A CA 1
ATOM 779 C C . VAL A 1 107 ? 3.625 8.675 -7.232 1.00 65.75 107 VAL A C 1
ATOM 781 O O . VAL A 1 107 ? 3.933 8.750 -6.041 1.00 65.75 107 VAL A O 1
ATOM 784 N N . GLU A 1 108 ? 2.409 8.322 -7.636 1.00 64.81 108 GLU A N 1
ATOM 785 C CA . GLU A 1 108 ? 1.447 7.714 -6.726 1.00 64.81 108 GLU A CA 1
ATOM 786 C C . GLU A 1 108 ? 1.850 6.250 -6.540 1.00 64.81 108 GLU A C 1
ATOM 788 O O . GLU A 1 108 ? 1.567 5.396 -7.385 1.00 64.81 108 GLU A O 1
ATOM 793 N N . LEU A 1 109 ? 2.549 5.957 -5.444 1.00 63.53 109 LEU A N 1
ATOM 794 C CA . LEU A 1 109 ? 2.746 4.578 -5.028 1.00 63.53 109 LEU A CA 1
ATOM 795 C C . LEU A 1 109 ? 1.491 4.152 -4.282 1.00 63.53 109 LEU A C 1
ATOM 797 O O . LEU A 1 109 ? 1.321 4.452 -3.101 1.00 63.53 109 LEU A O 1
ATOM 801 N N . ARG A 1 110 ? 0.606 3.453 -4.996 1.00 60.69 110 ARG A N 1
ATOM 802 C CA . ARG A 1 110 ? -0.531 2.787 -4.367 1.00 60.69 110 ARG A CA 1
ATOM 803 C C . ARG A 1 110 ? -0.010 1.599 -3.575 1.00 60.69 110 ARG A C 1
ATOM 805 O O . ARG A 1 110 ? 0.269 0.537 -4.126 1.00 60.69 110 ARG A O 1
ATOM 812 N N . PHE A 1 111 ? 0.202 1.857 -2.293 1.00 54.09 111 PHE A N 1
ATOM 813 C CA . PHE A 1 111 ? 0.591 0.888 -1.288 1.00 54.09 111 PHE A CA 1
ATOM 814 C C . PHE A 1 111 ? -0.599 0.265 -0.610 1.00 54.09 111 PHE A C 1
ATOM 816 O O . PHE A 1 111 ? -0.354 -0.629 0.192 1.00 54.09 111 PHE A O 1
ATOM 823 N N . SER A 1 112 ? -1.849 0.626 -0.936 1.00 57.75 112 SER A N 1
ATOM 824 C CA . SER A 1 112 ? -2.847 -0.434 -0.962 1.00 57.75 112 SER A CA 1
ATOM 825 C C . SER A 1 112 ? -2.212 -1.547 -1.792 1.00 57.75 112 SER A C 1
ATOM 827 O O . SER A 1 112 ? -2.105 -1.431 -3.016 1.00 57.75 112 SER A O 1
ATOM 829 N N . PRO A 1 113 ? -1.776 -2.667 -1.178 1.00 53.84 113 PRO A N 1
AT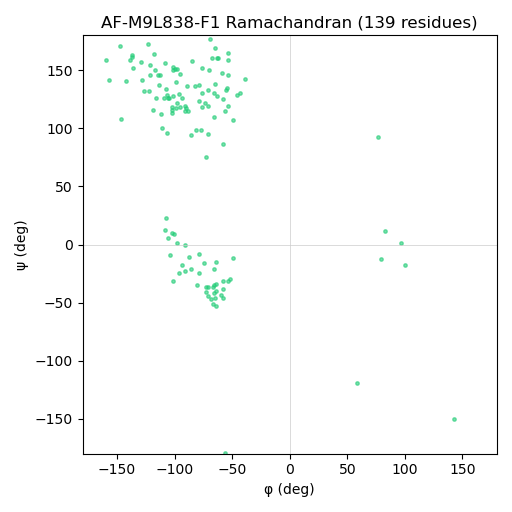OM 830 C CA . PRO A 1 113 ? -1.679 -3.873 -1.966 1.00 53.84 113 PRO A CA 1
ATOM 831 C C . PRO A 1 113 ? -3.069 -4.029 -2.596 1.00 53.84 113 PRO A C 1
ATOM 833 O O . PRO A 1 113 ? -4.047 -3.422 -2.140 1.00 53.84 113 PRO A O 1
ATOM 836 N N . ALA A 1 114 ? -3.228 -4.866 -3.605 1.00 68.00 114 ALA A N 1
ATOM 837 C CA . ALA A 1 114 ? -4.556 -5.425 -3.798 1.00 68.00 114 ALA A CA 1
ATOM 838 C C . ALA A 1 114 ? -4.918 -6.149 -2.481 1.00 68.00 114 ALA A C 1
ATOM 840 O O . ALA A 1 114 ? -4.569 -7.312 -2.329 1.00 68.00 114 ALA A O 1
ATOM 841 N N . LEU A 1 115 ? -5.479 -5.427 -1.494 1.00 85.00 115 LEU A N 1
ATOM 842 C CA . LEU A 1 115 ? -5.758 -5.920 -0.158 1.00 85.00 115 LEU A CA 1
ATOM 843 C C . LEU A 1 115 ? -6.815 -6.965 -0.384 1.00 85.00 115 LEU A C 1
ATOM 845 O O . LEU A 1 115 ? -7.939 -6.661 -0.795 1.00 85.00 115 LEU A O 1
ATOM 849 N N . GLN A 1 116 ? -6.409 -8.201 -0.183 1.00 90.00 116 GLN A N 1
ATOM 850 C CA . GLN A 1 116 ? -7.268 -9.336 -0.402 1.00 90.00 116 GLN A CA 1
ATOM 851 C C . GLN A 1 116 ? -7.792 -9.829 0.938 1.00 90.00 116 GLN A C 1
ATOM 853 O O . GLN A 1 116 ? -7.116 -9.691 1.961 1.00 90.00 116 GLN A O 1
ATOM 858 N N . PRO A 1 117 ? -8.995 -10.417 0.953 1.00 94.00 117 PRO A N 1
ATOM 859 C CA . PRO A 1 117 ? -9.426 -11.231 2.075 1.00 94.00 117 PRO A CA 1
ATOM 860 C C . PRO A 1 117 ? -8.306 -12.200 2.495 1.00 94.00 117 PRO A C 1
ATOM 862 O O . PRO A 1 117 ? -7.728 -12.891 1.660 1.00 94.00 117 PRO A O 1
ATOM 865 N N . GLY A 1 118 ? -7.976 -12.211 3.785 1.00 94.50 118 GLY A N 1
ATOM 866 C CA . GLY A 1 118 ? -6.855 -12.954 4.364 1.00 94.50 118 GLY A CA 1
ATOM 867 C C . GLY A 1 118 ? -5.600 -12.118 4.631 1.00 94.50 118 GLY A C 1
ATOM 868 O O . GLY A 1 118 ? -4.775 -12.531 5.445 1.00 94.50 118 GLY A O 1
ATOM 869 N N . ASP A 1 119 ? -5.459 -10.934 4.027 1.00 94.06 119 ASP A N 1
ATOM 870 C CA . ASP A 1 119 ? -4.292 -10.083 4.255 1.00 94.06 119 ASP A CA 1
ATOM 871 C C . ASP A 1 119 ? -4.234 -9.569 5.689 1.00 94.06 119 ASP A C 1
ATOM 873 O O . ASP A 1 119 ? -5.196 -9.003 6.218 1.00 94.06 119 ASP A O 1
ATOM 877 N N . ARG A 1 120 ? -3.059 -9.726 6.301 1.00 95.38 120 ARG A N 1
ATOM 878 C CA . ARG A 1 120 ? -2.760 -9.177 7.617 1.00 95.38 120 ARG A CA 1
ATOM 879 C C . ARG A 1 120 ? -2.346 -7.719 7.496 1.00 95.38 120 ARG A C 1
ATOM 881 O O . ARG A 1 120 ? -1.541 -7.389 6.634 1.00 95.38 120 ARG A O 1
ATOM 888 N N . VAL A 1 121 ? -2.849 -6.851 8.366 1.00 94.56 121 VAL A N 1
ATOM 889 C CA . VAL A 1 121 ? -2.597 -5.407 8.302 1.00 94.56 121 VAL A CA 1
ATOM 890 C C . VAL A 1 121 ? -2.291 -4.800 9.666 1.00 94.56 121 VAL A C 1
ATOM 892 O O . VAL A 1 121 ? -2.752 -5.287 10.700 1.00 94.56 121 VAL A O 1
ATOM 895 N N . LEU A 1 122 ? -1.517 -3.717 9.643 1.00 94.50 122 LEU A N 1
ATOM 896 C CA . LEU A 1 122 ? -1.296 -2.824 10.770 1.00 94.50 122 LEU A CA 1
ATOM 897 C C . LEU A 1 122 ? -2.254 -1.638 10.668 1.00 94.50 122 LEU A C 1
ATOM 899 O O . LEU A 1 122 ? -2.327 -0.977 9.628 1.00 94.50 122 LEU A O 1
ATOM 903 N N . VAL A 1 123 ? -2.967 -1.362 11.756 1.00 94.38 123 VAL A N 1
ATOM 904 C CA . VAL A 1 123 ? -3.983 -0.314 11.826 1.00 94.38 123 VAL A CA 1
ATOM 905 C C . VAL A 1 123 ? -3.637 0.667 12.931 1.00 94.38 123 VAL A C 1
ATOM 907 O O . VAL A 1 123 ? -3.347 0.273 14.058 1.00 94.38 123 VAL A O 1
ATOM 910 N N . LEU A 1 124 ? -3.693 1.953 12.612 1.00 93.75 124 LEU A N 1
ATOM 911 C CA . LEU A 1 124 ? -3.573 3.038 13.575 1.00 93.75 124 LEU A CA 1
ATOM 912 C C . LEU A 1 124 ? -4.941 3.684 13.766 1.00 93.75 124 LEU A C 1
ATOM 914 O O . LEU A 1 124 ? -5.624 3.995 12.790 1.00 93.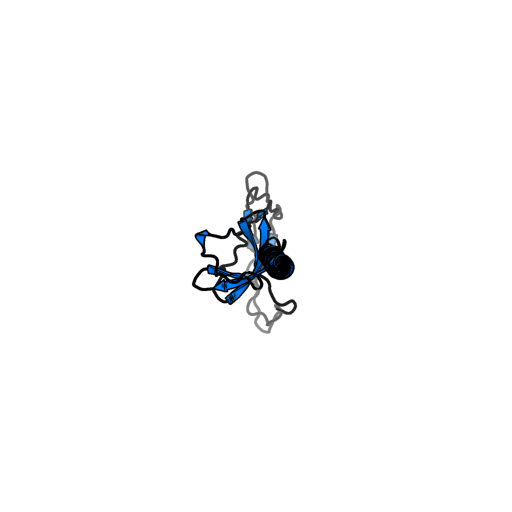75 124 LEU A O 1
ATOM 918 N N . TRP A 1 125 ? -5.318 3.921 15.016 1.00 91.12 125 TRP A N 1
ATOM 919 C CA . TRP A 1 125 ? -6.510 4.695 15.333 1.00 91.12 125 TRP A CA 1
ATOM 920 C C . TRP A 1 125 ? -6.137 6.167 15.472 1.00 91.12 125 TRP A C 1
ATOM 922 O O . TRP A 1 125 ? -5.394 6.553 16.378 1.00 91.12 125 TRP A O 1
ATOM 932 N N . VAL A 1 126 ? -6.657 7.003 14.575 1.00 89.12 126 VAL A N 1
ATOM 933 C CA . VAL A 1 126 ? -6.499 8.458 14.646 1.00 89.12 126 VAL A CA 1
ATOM 934 C C . VAL A 1 126 ? -7.859 9.052 14.978 1.00 89.12 126 VAL A C 1
ATOM 936 O O . VAL A 1 126 ? -8.717 9.195 14.115 1.00 89.12 126 VAL A O 1
ATOM 939 N N . ARG A 1 127 ? -8.053 9.404 16.256 1.00 84.38 127 ARG A N 1
ATOM 940 C CA . ARG A 1 127 ? -9.377 9.737 16.815 1.00 84.38 127 ARG A CA 1
ATOM 941 C C . ARG A 1 127 ? -10.331 8.546 16.641 1.00 84.38 127 ARG A C 1
ATOM 943 O O . ARG A 1 127 ? -10.032 7.479 17.169 1.00 84.38 127 ARG A O 1
ATOM 950 N N . ASP A 1 128 ? -11.427 8.732 15.911 1.00 86.44 128 ASP A N 1
ATOM 951 C CA . ASP A 1 128 ? -12.447 7.712 15.659 1.00 86.44 128 ASP A CA 1
ATOM 952 C C . ASP A 1 128 ? -12.259 7.008 14.302 1.00 86.44 128 ASP A C 1
ATOM 954 O O . ASP A 1 128 ? -13.040 6.118 13.967 1.00 86.44 128 ASP A O 1
ATOM 958 N N . ASP A 1 129 ? -11.217 7.369 13.540 1.00 91.62 129 ASP A N 1
ATOM 959 C CA . ASP A 1 129 ? -10.943 6.806 12.219 1.00 91.62 129 ASP A CA 1
ATOM 960 C C . ASP A 1 129 ? -9.868 5.702 12.297 1.00 91.62 129 ASP A C 1
ATOM 962 O O . ASP A 1 129 ? -8.713 5.978 12.654 1.00 91.62 129 ASP A O 1
ATOM 966 N N . PRO A 1 130 ? -10.201 4.446 11.948 1.00 93.75 130 PRO A N 1
ATOM 967 C CA . PRO A 1 130 ? -9.222 3.381 11.781 1.00 93.75 130 PRO A CA 1
ATOM 968 C C . PRO A 1 130 ? -8.537 3.517 10.420 1.00 93.75 130 PRO A C 1
ATOM 970 O O . PRO A 1 130 ? -9.186 3.513 9.370 1.00 93.75 130 PRO A O 1
ATOM 973 N N . ILE A 1 131 ? -7.210 3.611 10.436 1.00 93.94 131 ILE A N 1
ATOM 974 C CA . ILE A 1 131 ? -6.391 3.810 9.240 1.00 93.94 131 ILE A CA 1
ATOM 975 C C . ILE A 1 131 ? -5.454 2.617 9.071 1.00 93.94 131 ILE A C 1
ATOM 977 O O . ILE A 1 131 ? -4.570 2.386 9.896 1.00 93.94 131 ILE A O 1
ATOM 981 N N . VAL A 1 132 ? -5.626 1.860 7.989 1.00 93.56 132 VAL A N 1
ATOM 982 C CA . VAL A 1 132 ? -4.676 0.822 7.574 1.00 93.56 132 VAL A CA 1
ATOM 983 C C . VAL A 1 132 ? -3.413 1.506 7.062 1.00 93.56 132 VAL A C 1
ATOM 985 O O . VAL A 1 132 ? -3.480 2.257 6.091 1.00 93.56 132 VAL A O 1
ATOM 988 N N . ILE A 1 133 ? -2.271 1.251 7.704 1.00 91.00 133 ILE A N 1
ATOM 989 C CA . ILE A 1 133 ? -0.993 1.894 7.350 1.00 91.00 133 ILE A CA 1
ATOM 990 C C . ILE A 1 133 ? -0.098 0.969 6.523 1.00 91.00 133 ILE A C 1
ATOM 992 O O . ILE A 1 133 ? 0.666 1.438 5.682 1.00 91.00 133 ILE A O 1
ATOM 996 N N . SER A 1 134 ? -0.188 -0.346 6.736 1.00 90.12 134 SER A N 1
ATOM 997 C CA . SER A 1 134 ? 0.573 -1.323 5.954 1.00 90.12 134 SER A CA 1
ATOM 998 C C . SER A 1 134 ? -0.029 -2.725 6.011 1.00 90.12 134 SER A C 1
ATOM 1000 O O . SER A 1 134 ? -0.744 -3.084 6.952 1.00 90.12 134 SER A O 1
ATOM 1002 N N . LYS A 1 135 ? 0.309 -3.546 5.011 1.00 91.31 135 LYS A N 1
ATOM 1003 C CA . LYS A 1 135 ? 0.194 -5.005 5.091 1.00 91.31 135 LYS A CA 1
ATOM 1004 C C . LYS A 1 135 ? 1.373 -5.566 5.885 1.00 91.31 135 LYS A C 1
ATOM 1006 O O . LYS A 1 135 ? 2.512 -5.148 5.699 1.00 91.31 135 LYS A O 1
ATOM 1011 N N . VAL A 1 136 ? 1.090 -6.518 6.762 1.00 91.81 136 VAL A N 1
ATOM 1012 C CA . VAL A 1 136 ? 2.077 -7.244 7.561 1.00 91.81 136 VAL A CA 1
ATOM 1013 C C . VAL A 1 136 ? 2.443 -8.521 6.819 1.00 91.81 136 VAL A C 1
ATOM 1015 O O . VAL A 1 136 ? 1.567 -9.310 6.463 1.00 91.81 136 VAL A O 1
ATOM 1018 N N . VAL A 1 137 ? 3.737 -8.720 6.590 1.00 90.12 137 VAL A N 1
ATOM 1019 C CA . VAL A 1 137 ? 4.289 -9.880 5.880 1.00 90.12 137 VAL A CA 1
ATOM 1020 C C . VAL A 1 137 ? 5.284 -10.631 6.773 1.00 90.12 137 VAL A C 1
ATOM 1022 O O . VAL A 1 137 ? 5.849 -10.018 7.685 1.00 90.12 137 VAL A O 1
ATOM 1025 N N . PRO A 1 138 ? 5.497 -11.941 6.553 1.00 89.31 138 PRO A N 1
ATOM 1026 C CA . PRO A 1 138 ? 6.576 -12.678 7.205 1.00 89.31 138 PRO A CA 1
ATOM 1027 C C . PRO A 1 138 ? 7.942 -12.059 6.887 1.00 89.31 138 PRO A C 1
ATOM 1029 O O . PRO A 1 138 ? 8.147 -11.515 5.805 1.00 89.31 138 PRO A O 1
ATOM 1032 N N . ALA A 1 139 ? 8.878 -12.140 7.833 1.00 86.62 139 ALA A N 1
ATOM 1033 C CA . ALA A 1 139 ? 10.224 -11.585 7.663 1.00 86.62 139 ALA A CA 1
ATOM 1034 C C . ALA A 1 139 ? 11.114 -12.423 6.724 1.00 86.62 139 ALA A C 1
ATOM 1036 O O . ALA A 1 139 ? 12.161 -11.951 6.294 1.00 86.62 139 ALA A O 1
ATOM 1037 N N . ASP A 1 140 ? 10.713 -13.661 6.449 1.00 88.19 140 ASP A N 1
ATOM 1038 C CA . ASP A 1 140 ? 11.409 -14.668 5.647 1.00 88.19 140 ASP A CA 1
ATOM 1039 C C . ASP A 1 140 ? 10.749 -14.922 4.280 1.00 88.19 140 ASP A C 1
ATOM 1041 O O . ASP A 1 140 ? 11.079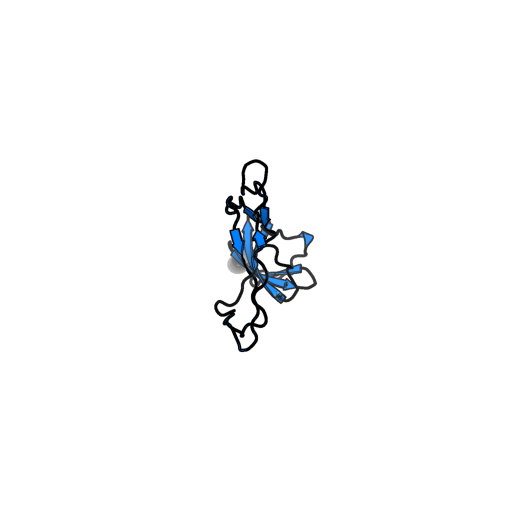 -15.907 3.619 1.00 88.19 140 ASP A O 1
ATOM 1045 N N . ALA A 1 141 ? 9.811 -14.057 3.879 1.00 55.81 141 ALA A N 1
ATOM 1046 C CA . ALA A 1 141 ? 9.142 -14.110 2.581 1.00 55.81 141 ALA A CA 1
ATOM 1047 C C . ALA A 1 141 ? 10.043 -13.654 1.421 1.00 55.81 141 ALA A C 1
ATOM 1049 O O . ALA A 1 141 ? 10.858 -12.723 1.620 1.00 55.81 141 ALA A O 1
#

Nearest PDB structures (foldseek):
  8v3w-assembly1_W  TM=4.557E-01  e=1.853E-03  Clostridioides difficile
  2ny1-assembly1_A  TM=1.854E-01  e=8.585E+00  Human immunodeficiency virus 1

pLDDT: mean 81.47, std 14.93, range [47.94, 97.69]

Solvent-accessible surface area (backbone atoms only — not comparable to full-atom values): 8440 Å² total; per-residue (Å²): 139,77,62,68,65,57,51,51,50,51,51,51,48,50,55,49,46,54,67,70,61,51,68,78,56,64,58,48,49,32,34,33,41,92,76,22,41,36,40,76,87,49,87,66,71,38,40,69,91,63,48,48,74,53,68,48,79,44,76,46,79,47,67,53,68,65,44,78,48,64,55,71,43,62,52,45,98,87,68,43,84,43,98,79,46,44,67,51,73,83,42,79,47,71,50,86,32,47,102,78,53,8,40,36,87,72,38,80,48,74,60,62,59,90,80,41,66,73,38,39,30,38,30,36,43,58,86,94,44,41,28,38,65,43,74,60,73,69,94,86,114

Radius of gyration: 27.28 Å; Cα contacts (8 Å, |Δi|>4): 219; chains: 1; bounding box: 55×42×86 Å

Mean predicted aligned error: 13.45 Å

Organism: NCBI:txid1212764